Protein AF-A0A5B7J5A8-F1 (afdb_monomer)

Sequence (117 aa):
MLHAATVGVTNAIPLVANIAANLVAFMAFIELINHVFDWSCTMVGYEDETCSLESLFGVIFMPLAWVMGVEWDKCDEVGELVGLKITVNEFVAYSKLADMREAGMLSVSASTRFTHI

Nearest PDB structures (foldseek):
  4pb1-assembly1_A  TM=6.548E-01  e=3.966E-04  Vibrio cholerae O1 biovar El Tor str. N16961
  5l2b-assembly1_B  TM=7.689E-01  e=1.294E-03  Neisseria wadsworthii 9715
  5l2a-assembly1_B  TM=7.620E-01  e=1.846E-03  Neisseria wadsworthii 9715
  5l27-assembly1_A  TM=7.119E-01  e=1.546E-03  Neisseria wadsworthii 9715
  5l26-assembly1_C  TM=6.384E-01  e=2.204E-03  Neisseria wadsworthii 9715

pLDDT: mean 82.36, std 9.94, range [56.72, 96.0]

Radius of gyration: 18.98 Å; Cα contacts (8 Å, |Δi|>4): 98; chains: 1; bounding box: 62×22×42 Å

Solvent-accessible surface area (backbone atoms only — not comparable to full-atom values): 6360 Å² total; per-residue (Å²): 108,69,68,60,50,52,52,54,52,62,63,43,50,63,56,52,51,54,51,51,53,50,51,54,52,51,51,54,52,48,51,51,50,29,53,54,49,15,55,55,37,38,74,75,71,46,61,82,86,69,44,38,64,36,55,55,36,7,65,69,33,20,65,57,28,37,74,60,69,38,56,77,96,47,9,58,66,49,3,33,41,52,13,30,33,74,70,75,31,57,73,58,27,51,53,56,49,51,54,42,53,75,71,65,73,62,59,75,70,42,63,62,54,61,77,77,109

Structure (mmCIF, N/CA/C/O backbone):
data_AF-A0A5B7J5A8-F1
#
_entry.id   AF-A0A5B7J5A8-F1
#
loop_
_atom_site.group_PDB
_atom_site.id
_atom_site.type_symbol
_atom_site.label_atom_id
_atom_site.label_alt_id
_atom_site.label_comp_id
_atom_site.label_asym_id
_atom_site.label_entity_id
_atom_site.label_seq_id
_atom_site.pdbx_PDB_ins_code
_atom_site.Cartn_x
_atom_site.Cartn_y
_atom_site.Cartn_z
_atom_site.occupancy
_atom_site.B_iso_or_equiv
_atom_site.auth_seq_id
_atom_site.auth_comp_id
_atom_site.auth_asym_id
_atom_site.auth_atom_id
_atom_site.pdbx_PDB_model_num
ATOM 1 N N . MET A 1 1 ? 35.986 -5.028 -15.793 1.00 88.19 1 MET A N 1
ATOM 2 C CA . MET A 1 1 ? 35.044 -4.645 -14.716 1.00 88.19 1 MET A CA 1
ATOM 3 C C . MET A 1 1 ? 33.963 -3.700 -15.224 1.00 88.19 1 MET A C 1
ATOM 5 O O . MET A 1 1 ? 32.821 -4.130 -15.263 1.00 88.19 1 MET A O 1
ATOM 9 N N . LEU A 1 2 ? 34.296 -2.494 -15.708 1.00 92.69 2 LEU A N 1
ATOM 10 C CA . LEU A 1 2 ? 33.299 -1.534 -16.216 1.00 92.69 2 LEU A CA 1
ATOM 11 C C . LEU A 1 2 ? 32.402 -2.109 -17.328 1.00 92.69 2 LEU A C 1
ATOM 13 O O . LEU A 1 2 ? 31.189 -2.029 -17.228 1.00 92.69 2 LEU A O 1
ATOM 17 N N . HIS A 1 3 ? 32.984 -2.783 -18.326 1.00 91.25 3 HIS A N 1
ATOM 18 C CA . HIS A 1 3 ? 32.217 -3.403 -19.416 1.00 91.25 3 HIS A CA 1
ATOM 19 C C . HIS A 1 3 ? 31.212 -4.461 -18.919 1.00 91.25 3 HIS A C 1
ATOM 21 O O . HIS A 1 3 ? 30.072 -4.490 -19.366 1.00 91.25 3 HIS A O 1
ATOM 27 N N . ALA A 1 4 ? 31.606 -5.297 -17.952 1.00 93.12 4 ALA A N 1
ATOM 28 C CA . ALA A 1 4 ? 30.712 -6.292 -17.357 1.00 93.12 4 ALA A CA 1
ATOM 29 C C . ALA A 1 4 ? 29.583 -5.632 -16.544 1.00 93.12 4 ALA A C 1
ATOM 31 O O . ALA A 1 4 ? 28.445 -6.090 -16.601 1.00 93.12 4 ALA A O 1
ATOM 32 N N . ALA A 1 5 ? 29.875 -4.525 -15.851 1.00 93.06 5 ALA A N 1
ATOM 33 C CA . ALA A 1 5 ? 28.863 -3.734 -15.154 1.00 93.06 5 ALA A CA 1
ATOM 34 C C . ALA A 1 5 ? 27.864 -3.091 -16.135 1.00 93.06 5 ALA A C 1
ATOM 36 O O . ALA A 1 5 ? 26.658 -3.188 -15.926 1.00 93.06 5 ALA A O 1
ATOM 37 N N . THR A 1 6 ? 28.335 -2.502 -17.241 1.00 95.25 6 THR A N 1
ATOM 38 C CA . THR A 1 6 ? 27.471 -1.893 -18.268 1.00 95.25 6 THR A CA 1
ATOM 39 C C . THR A 1 6 ? 26.562 -2.920 -18.942 1.00 95.25 6 THR A C 1
ATOM 41 O O . THR A 1 6 ? 25.371 -2.661 -19.114 1.00 95.25 6 THR A O 1
ATOM 44 N N . VAL A 1 7 ? 27.089 -4.101 -19.283 1.00 94.88 7 VAL A N 1
ATOM 45 C CA . VAL A 1 7 ? 26.287 -5.195 -19.859 1.00 94.88 7 VAL A CA 1
ATOM 46 C C . VAL A 1 7 ? 25.254 -5.704 -18.850 1.00 94.88 7 VAL A C 1
ATOM 48 O O . VAL A 1 7 ? 24.096 -5.896 -19.212 1.00 94.88 7 VAL A O 1
ATOM 51 N N . GLY A 1 8 ? 25.634 -5.846 -17.575 1.00 93.19 8 GLY A N 1
ATOM 52 C CA . GLY A 1 8 ? 24.712 -6.227 -16.503 1.00 93.19 8 GLY A CA 1
ATOM 53 C C . GLY A 1 8 ? 23.539 -5.253 -16.352 1.00 93.19 8 GLY 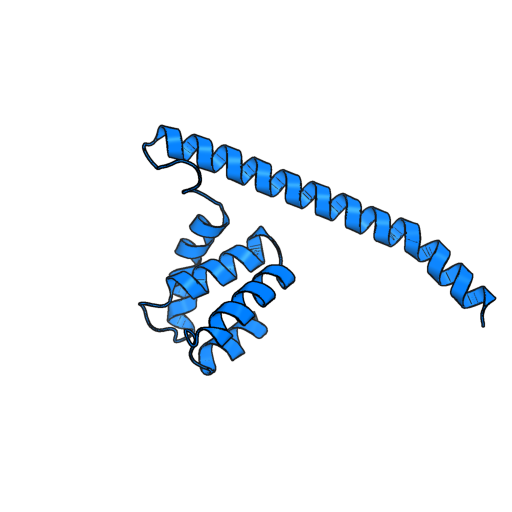A C 1
ATOM 54 O O . GLY A 1 8 ? 22.388 -5.681 -16.337 1.00 93.19 8 GLY A O 1
ATOM 55 N N . VAL A 1 9 ? 23.814 -3.944 -16.321 1.00 94.00 9 VAL A N 1
ATOM 56 C CA . VAL A 1 9 ? 22.769 -2.907 -16.241 1.00 94.00 9 VAL A CA 1
ATOM 57 C C . VAL A 1 9 ? 21.884 -2.913 -17.487 1.00 94.00 9 VAL A C 1
ATOM 59 O O . VAL A 1 9 ? 20.664 -2.904 -17.364 1.00 94.00 9 VAL A O 1
ATOM 62 N N . THR A 1 10 ? 22.472 -2.991 -18.683 1.00 95.44 10 THR A N 1
ATOM 63 C CA . THR A 1 10 ? 21.713 -2.961 -19.948 1.00 95.44 10 THR A CA 1
ATOM 64 C C . THR A 1 10 ? 20.729 -4.128 -20.045 1.00 95.44 10 THR A C 1
ATOM 66 O O . THR A 1 10 ? 19.595 -3.945 -20.482 1.00 95.44 10 THR A O 1
ATOM 69 N N . ASN A 1 11 ? 21.124 -5.308 -19.563 1.00 94.50 11 ASN A N 1
ATOM 70 C CA . ASN A 1 11 ? 20.252 -6.482 -19.521 1.00 94.50 11 ASN A CA 1
ATOM 71 C C . ASN A 1 11 ? 19.165 -6.382 -18.435 1.00 94.50 11 ASN A C 1
ATOM 73 O O . ASN A 1 11 ? 18.095 -6.967 -18.588 1.00 94.50 11 ASN A O 1
ATOM 77 N N . ALA A 1 12 ? 19.414 -5.641 -17.352 1.00 94.44 12 ALA A N 1
ATOM 78 C CA . ALA A 1 12 ? 18.453 -5.453 -16.268 1.00 94.44 12 ALA A CA 1
ATOM 79 C C . ALA A 1 12 ? 17.334 -4.455 -16.620 1.00 94.44 12 ALA A C 1
ATOM 81 O O . ALA A 1 12 ? 16.215 -4.617 -16.139 1.00 94.44 12 ALA A O 1
ATOM 82 N N . ILE A 1 13 ? 17.601 -3.459 -17.475 1.00 96.00 13 ILE A N 1
ATOM 83 C CA . ILE A 1 13 ? 16.618 -2.434 -17.881 1.00 96.00 13 ILE A CA 1
ATOM 84 C C . ILE A 1 13 ? 15.284 -3.040 -18.357 1.00 96.00 13 ILE A C 1
ATOM 86 O O . ILE A 1 13 ? 14.255 -2.698 -17.773 1.00 96.00 13 ILE A O 1
ATOM 90 N N . PRO A 1 14 ? 15.238 -3.939 -19.363 1.00 95.19 14 PRO A N 1
ATOM 91 C CA . PRO A 1 14 ? 13.967 -4.486 -19.840 1.00 95.19 14 PRO A CA 1
ATOM 92 C C . PRO A 1 14 ? 13.273 -5.367 -18.795 1.00 95.19 14 PRO A C 1
ATOM 94 O O . PRO A 1 14 ? 12.046 -5.381 -18.729 1.00 95.19 14 PRO A O 1
ATOM 97 N N . LEU A 1 15 ? 14.034 -6.072 -17.950 1.00 94.94 15 LEU A N 1
ATOM 98 C CA . LEU A 1 15 ? 13.472 -6.875 -16.863 1.00 94.94 15 LEU A CA 1
ATOM 99 C C . LEU A 1 15 ? 12.734 -5.984 -15.856 1.00 94.94 15 LEU A C 1
ATOM 101 O O . LEU A 1 15 ? 11.569 -6.233 -15.553 1.00 94.94 15 LEU A O 1
ATOM 105 N N . VAL A 1 16 ? 13.390 -4.922 -15.381 1.00 96.00 16 VAL A N 1
ATOM 106 C CA . VAL A 1 16 ? 12.800 -3.972 -14.427 1.00 96.00 16 VAL A CA 1
ATOM 107 C C . VAL A 1 16 ? 11.625 -3.224 -15.056 1.00 96.00 16 VAL A C 1
ATOM 109 O O . VAL A 1 16 ? 10.599 -3.063 -14.402 1.00 96.00 16 VAL A O 1
ATOM 112 N N . ALA A 1 17 ? 11.731 -2.823 -16.326 1.00 95.62 17 ALA A N 1
ATOM 113 C CA . ALA A 1 17 ? 10.644 -2.154 -17.040 1.00 95.62 17 ALA A CA 1
ATOM 114 C C . ALA A 1 17 ? 9.384 -3.031 -17.137 1.00 95.62 17 ALA A C 1
ATOM 116 O O . ALA A 1 17 ? 8.286 -2.547 -16.872 1.00 95.62 17 ALA A O 1
ATOM 117 N N . ASN A 1 18 ? 9.532 -4.324 -17.445 1.00 94.81 18 ASN A N 1
ATOM 118 C CA . ASN A 1 18 ? 8.405 -5.259 -17.488 1.00 94.81 18 ASN A CA 1
ATOM 119 C C . ASN A 1 18 ? 7.772 -5.471 -16.105 1.00 94.81 18 ASN A C 1
ATOM 121 O O . ASN A 1 18 ? 6.549 -5.521 -15.990 1.00 94.81 18 ASN A O 1
ATOM 125 N N . ILE A 1 19 ? 8.587 -5.565 -15.049 1.00 94.25 19 ILE A N 1
ATOM 126 C CA . ILE A 1 19 ? 8.085 -5.666 -13.671 1.00 94.25 19 ILE A CA 1
ATOM 127 C C . ILE A 1 19 ? 7.299 -4.403 -13.304 1.00 94.25 19 ILE A C 1
ATOM 129 O O . ILE A 1 19 ? 6.169 -4.507 -12.834 1.00 94.25 19 ILE A O 1
ATOM 133 N N . ALA A 1 20 ? 7.854 -3.219 -13.570 1.00 93.50 20 ALA A N 1
ATOM 134 C CA . ALA A 1 20 ? 7.194 -1.948 -13.286 1.00 93.50 20 ALA A CA 1
ATOM 135 C C . ALA A 1 20 ? 5.867 -1.802 -14.049 1.00 93.50 20 ALA A C 1
ATOM 137 O O . ALA A 1 20 ? 4.857 -1.440 -13.452 1.00 93.50 20 ALA A O 1
ATOM 138 N N . ALA A 1 21 ? 5.843 -2.141 -15.342 1.00 95.12 21 ALA A N 1
ATOM 139 C CA . ALA A 1 21 ? 4.630 -2.092 -16.154 1.00 95.12 21 ALA A CA 1
ATOM 140 C C . ALA A 1 21 ? 3.534 -3.028 -15.618 1.00 95.12 21 ALA A C 1
ATOM 142 O O . ALA A 1 21 ? 2.379 -2.621 -15.506 1.00 95.12 21 ALA A O 1
ATOM 143 N N . ASN A 1 22 ? 3.896 -4.255 -15.227 1.00 93.56 22 ASN A N 1
ATOM 144 C CA . ASN A 1 22 ? 2.948 -5.193 -14.630 1.00 93.56 22 ASN A CA 1
ATOM 145 C C . ASN A 1 22 ? 2.413 -4.689 -13.285 1.00 93.56 22 ASN A C 1
ATOM 147 O O . ASN A 1 22 ? 1.215 -4.788 -13.048 1.00 93.56 22 ASN A O 1
ATOM 151 N N . LEU A 1 23 ? 3.263 -4.121 -12.423 1.00 90.25 23 LEU A N 1
ATOM 152 C CA . LEU A 1 23 ? 2.825 -3.561 -11.139 1.00 90.25 23 LEU A CA 1
ATOM 153 C C . LEU A 1 23 ? 1.822 -2.418 -11.328 1.00 90.25 23 LEU A C 1
ATOM 155 O O . LEU A 1 23 ? 0.791 -2.408 -10.664 1.00 90.25 23 LEU A O 1
ATOM 159 N N . VAL A 1 24 ? 2.078 -1.504 -12.269 1.00 91.31 24 VAL A N 1
ATOM 160 C CA . VAL A 1 24 ? 1.134 -0.425 -12.604 1.00 91.31 24 VAL A CA 1
ATOM 161 C C . VAL A 1 24 ? -0.183 -0.994 -13.131 1.00 91.31 24 VAL A C 1
ATOM 163 O O . VAL A 1 24 ? -1.248 -0.534 -12.729 1.00 91.31 24 VAL A O 1
ATOM 166 N N . ALA A 1 25 ? -0.133 -2.020 -13.987 1.00 93.62 25 ALA A N 1
ATOM 167 C CA . ALA A 1 25 ? -1.338 -2.682 -14.476 1.00 93.62 25 ALA A CA 1
ATOM 168 C C . ALA A 1 25 ? -2.142 -3.322 -13.331 1.00 93.62 25 ALA A C 1
ATOM 170 O O . ALA A 1 25 ? -3.350 -3.119 -13.255 1.00 93.62 25 ALA A O 1
ATOM 171 N N . PHE A 1 26 ? -1.487 -4.041 -12.414 1.00 89.00 26 PHE A N 1
ATOM 172 C CA . PHE A 1 26 ? -2.149 -4.631 -11.248 1.00 89.00 26 PHE A CA 1
ATOM 173 C C . PHE A 1 26 ? -2.766 -3.573 -10.328 1.00 89.00 26 PHE A C 1
ATOM 175 O O . PHE A 1 26 ? -3.924 -3.727 -9.950 1.00 89.00 26 PHE A O 1
ATOM 182 N N . MET A 1 27 ? -2.050 -2.485 -10.025 1.00 88.19 27 MET A N 1
ATOM 183 C CA . MET A 1 27 ? -2.587 -1.378 -9.222 1.00 88.19 27 MET A CA 1
ATOM 184 C C . MET A 1 27 ? -3.820 -0.752 -9.878 1.00 88.19 27 MET A C 1
ATOM 186 O O . MET A 1 27 ? -4.830 -0.549 -9.215 1.00 88.19 27 MET A O 1
ATOM 190 N N . ALA A 1 28 ? -3.782 -0.522 -11.194 1.00 91.19 28 ALA A N 1
ATOM 191 C CA . ALA A 1 28 ? -4.928 0.009 -11.927 1.00 91.19 28 ALA A CA 1
ATOM 192 C C . ALA A 1 28 ? -6.142 -0.936 -11.891 1.00 91.19 28 ALA A C 1
ATOM 194 O O . ALA A 1 28 ? -7.277 -0.476 -11.800 1.00 91.19 28 ALA A O 1
ATOM 195 N N . PHE A 1 29 ? -5.924 -2.254 -11.946 1.00 90.38 29 PHE A N 1
ATOM 196 C CA . PHE A 1 29 ? -7.005 -3.232 -11.805 1.00 90.38 29 PHE A CA 1
ATOM 197 C C . PHE A 1 29 ? -7.590 -3.271 -10.392 1.00 90.38 29 PHE A C 1
ATOM 199 O O . PHE A 1 29 ? -8.803 -3.407 -10.256 1.00 90.38 29 PHE A O 1
ATOM 206 N N . ILE A 1 30 ? -6.759 -3.152 -9.357 1.00 87.62 30 ILE A N 1
ATOM 207 C CA . ILE A 1 30 ? -7.222 -3.095 -7.965 1.00 87.62 30 ILE A CA 1
ATOM 208 C C . ILE A 1 30 ? -8.087 -1.852 -7.753 1.00 87.62 30 ILE A C 1
ATOM 210 O O . ILE A 1 30 ? -9.215 -1.984 -7.289 1.00 87.62 30 ILE A O 1
ATOM 214 N N . GLU A 1 31 ? -7.620 -0.682 -8.193 1.00 89.31 31 GLU A N 1
ATOM 215 C CA . GLU A 1 31 ? -8.389 0.568 -8.137 1.00 89.31 31 GLU A CA 1
ATOM 216 C C . GLU A 1 31 ? -9.700 0.481 -8.924 1.00 89.31 31 GLU A C 1
ATOM 218 O O . GLU A 1 31 ? -10.746 0.925 -8.460 1.00 89.31 31 GLU A O 1
ATOM 223 N N . LEU A 1 32 ? -9.689 -0.163 -10.095 1.00 91.62 32 LEU A N 1
ATOM 224 C CA . LEU A 1 32 ? -10.916 -0.404 -10.852 1.00 91.62 32 LEU A CA 1
ATOM 225 C C . LEU A 1 32 ? -11.921 -1.239 -10.045 1.00 91.62 32 LEU A C 1
ATOM 227 O O . LEU A 1 32 ? -13.109 -0.927 -10.045 1.00 91.62 32 LEU A O 1
ATOM 231 N N . ILE A 1 33 ? -11.465 -2.297 -9.368 1.00 90.06 33 ILE A N 1
ATOM 232 C CA . ILE A 1 33 ? -12.336 -3.131 -8.531 1.00 90.06 33 ILE A CA 1
ATOM 233 C C . ILE A 1 33 ? -12.822 -2.340 -7.313 1.00 90.06 33 ILE A C 1
ATOM 235 O O . ILE A 1 33 ? -14.011 -2.414 -7.014 1.00 90.06 33 ILE A O 1
ATOM 239 N N . ASN A 1 34 ? -11.950 -1.565 -6.661 1.00 89.56 34 ASN A N 1
ATOM 240 C CA . ASN A 1 34 ? -12.310 -0.678 -5.553 1.00 89.56 34 ASN A CA 1
ATOM 241 C C . ASN A 1 34 ? -13.416 0.295 -5.974 1.00 89.56 34 ASN A C 1
ATOM 243 O O . ASN A 1 34 ? -14.459 0.323 -5.335 1.00 89.56 34 ASN A O 1
ATOM 247 N N . HIS A 1 35 ? -13.266 0.994 -7.101 1.00 89.25 35 HIS A N 1
ATOM 248 C CA . HIS A 1 35 ? -14.292 1.907 -7.609 1.00 89.25 35 HIS A CA 1
ATOM 249 C C . HIS A 1 35 ? -15.602 1.207 -7.991 1.00 89.25 35 HIS A C 1
ATOM 251 O O . HIS A 1 35 ? -16.681 1.749 -7.759 1.00 89.25 35 HIS A O 1
ATOM 257 N N . VAL A 1 36 ? -15.546 0.010 -8.586 1.00 90.44 36 VAL A N 1
ATOM 258 C CA . VAL A 1 36 ? -16.760 -0.765 -8.904 1.00 90.44 36 VAL A CA 1
ATOM 259 C C . VAL A 1 36 ? -17.468 -1.221 -7.626 1.00 90.44 36 VAL A C 1
ATOM 261 O O . VAL A 1 36 ? -18.699 -1.205 -7.565 1.00 90.44 36 VAL A O 1
ATOM 264 N N . PHE A 1 37 ? -16.704 -1.632 -6.614 1.00 87.31 37 PHE A N 1
ATOM 265 C CA . PHE A 1 37 ? -17.228 -2.048 -5.320 1.00 87.31 37 PHE A CA 1
ATOM 266 C C . PHE A 1 37 ? -17.846 -0.868 -4.568 1.00 87.31 37 PHE A C 1
ATOM 268 O O . PHE A 1 37 ? -18.993 -0.968 -4.130 1.00 87.31 37 PHE A O 1
ATOM 275 N N . ASP A 1 38 ? -17.148 0.260 -4.520 1.00 88.31 38 ASP A N 1
ATOM 276 C CA . ASP A 1 38 ? -17.628 1.492 -3.909 1.00 88.31 38 ASP A CA 1
ATOM 277 C C . ASP A 1 38 ? -18.916 1.980 -4.580 1.00 88.31 38 ASP A C 1
ATOM 279 O O . ASP A 1 38 ? -19.942 2.123 -3.919 1.00 88.31 38 ASP A O 1
ATOM 283 N N . TRP A 1 39 ? -18.941 2.037 -5.917 1.00 86.94 39 TRP A N 1
ATOM 284 C CA . TRP A 1 39 ? -20.150 2.367 -6.676 1.00 86.94 39 TRP A CA 1
ATOM 285 C C . TRP A 1 39 ? -21.338 1.458 -6.324 1.00 86.94 39 TRP A C 1
ATOM 287 O O . TRP A 1 39 ? -22.476 1.921 -6.203 1.00 86.94 39 TRP A O 1
ATOM 297 N N . SER A 1 40 ? -21.089 0.158 -6.128 1.00 85.94 40 SER A N 1
ATOM 298 C CA . SER A 1 40 ? -22.130 -0.787 -5.717 1.00 85.94 40 SER A CA 1
ATOM 299 C C . SER A 1 40 ? -22.623 -0.542 -4.284 1.00 85.94 40 SER A C 1
ATOM 301 O O . SER A 1 40 ? -23.822 -0.654 -4.028 1.00 85.94 40 SER A O 1
ATOM 303 N N . CYS A 1 41 ? -21.739 -0.141 -3.368 1.00 85.12 41 CYS A N 1
ATOM 304 C CA . CYS A 1 41 ? -22.090 0.252 -2.005 1.00 85.12 41 CYS A CA 1
ATOM 305 C C . CYS A 1 41 ? -22.908 1.546 -1.966 1.00 85.12 41 CYS A C 1
ATOM 307 O O . CYS A 1 41 ? -23.913 1.605 -1.248 1.00 85.12 41 CYS A O 1
ATOM 309 N N . THR A 1 42 ? -22.557 2.537 -2.789 1.00 85.19 42 THR A N 1
ATOM 310 C CA . THR A 1 42 ? -23.315 3.787 -2.918 1.00 85.19 42 THR A CA 1
ATOM 311 C C . THR A 1 42 ? -24.758 3.513 -3.363 1.00 85.19 42 THR A C 1
ATOM 313 O O . THR A 1 42 ? -25.695 4.162 -2.897 1.00 85.19 42 THR A O 1
ATOM 316 N N . MET A 1 43 ? -24.993 2.472 -4.178 1.00 82.69 43 MET A N 1
ATOM 317 C CA . MET A 1 43 ? -26.355 2.037 -4.532 1.00 82.69 43 MET A CA 1
ATOM 318 C C . MET A 1 43 ? -27.142 1.405 -3.371 1.00 82.69 43 MET A C 1
ATOM 320 O O . MET A 1 43 ? -28.373 1.434 -3.384 1.00 82.69 43 MET A O 1
ATOM 324 N N . VAL A 1 44 ? -26.462 0.838 -2.372 1.00 83.94 44 VAL A N 1
ATOM 325 C CA . VAL A 1 44 ? -27.072 0.230 -1.172 1.00 83.94 44 VAL A CA 1
ATOM 326 C C . VAL A 1 44 ? -27.310 1.275 -0.064 1.00 83.94 44 VAL A C 1
ATOM 328 O O . VAL A 1 44 ? -27.965 0.976 0.934 1.00 83.94 44 VAL A O 1
ATOM 331 N N . GLY A 1 45 ? -26.870 2.523 -0.264 1.00 81.56 45 GLY A N 1
ATOM 332 C CA . GLY A 1 45 ? -27.072 3.641 0.663 1.00 81.56 45 GLY A CA 1
ATOM 333 C C . GLY A 1 45 ? -25.886 3.924 1.586 1.00 81.56 45 GLY A C 1
ATOM 334 O O . GLY A 1 45 ? -26.057 4.640 2.571 1.00 81.56 45 GLY A O 1
ATOM 335 N N . TYR A 1 46 ? -24.712 3.365 1.284 1.00 80.31 46 TYR A N 1
ATOM 336 C CA . TYR A 1 46 ? -23.446 3.786 1.888 1.00 80.31 46 TYR A CA 1
ATOM 337 C C . TYR A 1 46 ? -22.945 5.086 1.232 1.00 80.31 46 TYR A C 1
ATOM 339 O O . TYR A 1 46 ? -23.372 5.429 0.129 1.00 80.31 46 TYR A O 1
ATOM 347 N N . GLU A 1 47 ? -22.096 5.846 1.928 1.00 76.88 47 GLU A N 1
ATOM 348 C CA . GLU A 1 47 ? -21.508 7.079 1.383 1.00 76.88 47 GLU A CA 1
ATOM 349 C C . GLU A 1 47 ? -20.415 6.750 0.350 1.00 76.88 47 GLU A C 1
ATOM 351 O O . GLU A 1 47 ? -19.791 5.691 0.421 1.00 76.88 47 GLU A O 1
ATOM 356 N N . ASP A 1 48 ? -20.198 7.647 -0.612 1.00 69.44 48 ASP A N 1
ATOM 357 C CA . ASP A 1 48 ? -19.142 7.506 -1.626 1.00 69.44 48 ASP A CA 1
ATOM 358 C C . ASP A 1 48 ? -17.767 7.410 -0.941 1.00 69.44 48 ASP A C 1
ATOM 360 O O . ASP A 1 48 ? -17.531 8.079 0.067 1.00 69.44 48 ASP A O 1
ATOM 364 N N . GLU A 1 49 ? -16.880 6.570 -1.467 1.00 68.75 49 GLU A N 1
ATOM 365 C CA . GLU A 1 49 ? -15.540 6.266 -0.940 1.00 68.75 49 GLU A CA 1
ATOM 366 C C . GLU A 1 49 ? -15.501 5.557 0.430 1.00 68.75 49 GLU A C 1
ATOM 368 O O . GLU A 1 49 ? -14.438 5.452 1.049 1.00 68.75 49 GLU A O 1
ATOM 373 N N . THR A 1 50 ? -16.625 5.028 0.929 1.00 70.69 50 THR A N 1
ATOM 374 C CA . THR A 1 50 ? -16.629 4.288 2.209 1.00 70.69 50 THR A CA 1
ATOM 375 C C . THR A 1 50 ? -16.357 2.796 2.064 1.00 70.69 50 THR A C 1
ATOM 377 O O . THR A 1 50 ? -15.969 2.141 3.039 1.00 70.69 50 THR A O 1
ATOM 380 N N . CYS A 1 51 ? -16.527 2.238 0.865 1.00 77.56 51 CYS A N 1
ATOM 381 C CA . CYS A 1 51 ? -16.392 0.811 0.617 1.00 77.56 51 CYS A CA 1
ATOM 382 C C . CYS A 1 51 ? -15.186 0.519 -0.271 1.00 77.56 51 CYS A C 1
ATOM 384 O O . CYS A 1 51 ? -15.267 0.576 -1.494 1.00 77.56 51 CYS A O 1
ATOM 386 N N . SER A 1 52 ? -14.086 0.088 0.340 1.00 83.25 52 SER A N 1
ATOM 387 C CA . SER A 1 52 ? -12.903 -0.372 -0.387 1.00 83.25 52 SER A CA 1
ATOM 388 C C . SER A 1 52 ? -12.535 -1.816 -0.030 1.00 83.25 52 SER A C 1
ATOM 390 O O . SER A 1 52 ? -12.960 -2.351 1.004 1.00 83.25 52 SER A O 1
ATOM 392 N N . LEU A 1 53 ? -11.736 -2.472 -0.878 1.00 81.50 53 LEU A N 1
ATOM 393 C CA . LEU A 1 53 ? -11.217 -3.811 -0.587 1.00 81.50 53 LEU A CA 1
ATOM 394 C C . LEU A 1 53 ? -10.335 -3.812 0.669 1.00 81.50 53 LEU A C 1
ATOM 396 O O . LEU A 1 53 ? -10.361 -4.778 1.428 1.00 81.50 53 LEU A O 1
ATOM 400 N N . GLU A 1 54 ? -9.604 -2.728 0.929 1.00 84.12 54 GLU A N 1
ATOM 401 C CA . GLU A 1 54 ? -8.806 -2.546 2.142 1.00 84.12 54 GLU A CA 1
ATOM 402 C C . GLU A 1 54 ? -9.686 -2.568 3.392 1.00 84.12 54 GLU A C 1
ATOM 404 O O . GLU A 1 54 ? -9.347 -3.255 4.352 1.00 84.12 54 GLU A O 1
ATOM 409 N N . SER A 1 55 ? -10.832 -1.877 3.365 1.00 81.12 55 SER A N 1
ATOM 410 C CA . SER A 1 55 ? -11.805 -1.864 4.466 1.00 81.12 55 SER A CA 1
ATOM 411 C C . SER A 1 55 ? -12.447 -3.240 4.666 1.00 81.12 55 SER A C 1
ATOM 413 O O . SER A 1 55 ? -12.517 -3.752 5.787 1.00 81.12 55 SER A O 1
ATOM 415 N N . LEU A 1 56 ? -12.823 -3.905 3.568 1.00 84.88 56 LEU A N 1
ATOM 416 C CA . LEU A 1 56 ? -13.375 -5.260 3.605 1.00 84.88 56 LEU A CA 1
ATOM 417 C C . LEU A 1 56 ? -12.388 -6.249 4.236 1.00 84.88 56 LEU A C 1
ATOM 419 O O . LEU A 1 56 ? -12.741 -6.984 5.162 1.00 84.88 56 LEU A O 1
ATOM 423 N N . PHE A 1 57 ? -11.143 -6.260 3.760 1.00 83.81 57 PHE A N 1
ATOM 424 C CA . PHE A 1 57 ? -10.103 -7.102 4.336 1.00 83.81 57 PHE A CA 1
ATOM 425 C C . PHE A 1 57 ? -9.741 -6.662 5.755 1.00 83.81 57 PHE A C 1
ATOM 427 O O . PHE A 1 57 ? -9.491 -7.523 6.593 1.00 83.81 57 PHE A O 1
ATOM 434 N N . GLY A 1 58 ? -9.804 -5.369 6.071 1.00 83.50 58 GLY A N 1
ATOM 435 C CA . GLY A 1 58 ? -9.604 -4.849 7.419 1.00 83.50 58 GLY A CA 1
ATOM 436 C C . GLY A 1 58 ? -10.557 -5.477 8.433 1.00 83.50 58 GLY A C 1
ATOM 437 O O . GLY A 1 58 ? -10.116 -6.031 9.440 1.00 83.50 58 GLY A O 1
ATOM 438 N N . VAL A 1 59 ? -11.853 -5.510 8.116 1.00 84.88 59 VAL A N 1
ATOM 439 C CA . VAL A 1 59 ? -12.868 -6.164 8.957 1.00 84.88 59 VAL A CA 1
ATOM 440 C C . VAL A 1 59 ? -12.656 -7.682 9.021 1.00 84.88 59 VAL A C 1
ATOM 442 O O . VAL A 1 59 ? -12.790 -8.277 10.092 1.00 84.88 59 VAL A O 1
ATOM 445 N N . ILE A 1 60 ? -12.282 -8.323 7.906 1.00 87.25 60 ILE A N 1
ATOM 446 C CA . ILE A 1 60 ? -12.015 -9.773 7.852 1.00 87.25 60 ILE A CA 1
ATOM 447 C C . ILE A 1 60 ? -10.793 -10.163 8.699 1.00 87.25 60 ILE A C 1
ATOM 449 O O . ILE A 1 60 ? -10.802 -11.226 9.322 1.00 87.25 60 ILE A O 1
ATOM 453 N N . PHE A 1 61 ? -9.751 -9.328 8.739 1.00 85.44 61 PHE A N 1
ATOM 454 C CA . PHE A 1 61 ? -8.508 -9.587 9.473 1.00 85.44 61 PHE A CA 1
ATOM 455 C C . PHE A 1 61 ? -8.488 -8.997 10.889 1.00 85.44 61 PHE A C 1
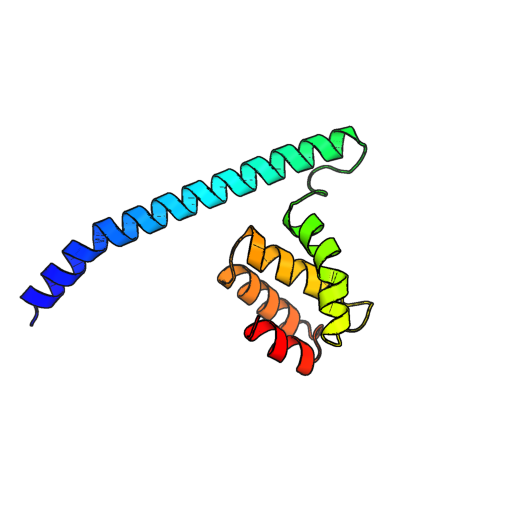ATOM 457 O O . PHE A 1 61 ? -7.586 -9.314 11.666 1.00 85.44 61 PHE A O 1
ATOM 464 N N . MET A 1 62 ? -9.509 -8.241 11.292 1.00 84.38 62 MET A N 1
ATOM 465 C CA . MET A 1 62 ? -9.677 -7.766 12.669 1.00 84.38 62 MET A CA 1
ATOM 466 C C . MET A 1 62 ? -9.639 -8.901 13.724 1.00 84.38 62 MET A C 1
ATOM 468 O O . MET A 1 62 ? -8.939 -8.753 14.730 1.00 84.38 62 MET A O 1
ATOM 472 N N . PRO A 1 63 ? -10.277 -10.080 13.529 1.00 83.12 63 PRO A N 1
ATOM 473 C CA . PRO A 1 63 ? -10.153 -11.200 14.468 1.00 83.12 63 PRO A CA 1
ATOM 474 C C . PRO A 1 63 ? -8.718 -11.732 14.577 1.00 83.12 63 PRO A C 1
ATOM 476 O O . PRO A 1 63 ? -8.301 -12.176 15.647 1.00 83.12 63 PRO A O 1
ATOM 479 N N . LEU A 1 64 ? -7.945 -11.675 13.486 1.00 82.31 64 LEU A N 1
ATOM 480 C CA . LEU A 1 64 ? -6.537 -12.071 13.484 1.00 82.31 64 LEU A CA 1
ATOM 481 C C . LEU A 1 64 ? -5.695 -11.079 14.298 1.00 82.31 64 LEU A C 1
ATOM 483 O O . LEU A 1 64 ? -4.842 -11.507 15.076 1.00 82.31 64 LEU A O 1
ATOM 487 N N . ALA A 1 65 ? -5.971 -9.775 14.180 1.00 81.94 65 ALA A N 1
ATOM 488 C CA . ALA A 1 65 ? -5.341 -8.737 14.997 1.00 81.94 65 ALA A CA 1
ATOM 489 C C . ALA A 1 65 ? -5.577 -8.959 16.497 1.00 81.94 65 ALA A C 1
ATOM 491 O O . ALA A 1 65 ? -4.638 -8.899 17.295 1.00 81.94 65 ALA A O 1
ATOM 492 N N . TRP A 1 66 ? -6.803 -9.323 16.869 1.00 82.12 66 TRP A N 1
ATOM 493 C CA . TRP A 1 66 ? -7.137 -9.636 18.254 1.00 82.12 66 TRP A CA 1
ATOM 494 C C . TRP A 1 66 ? -6.364 -10.852 18.787 1.00 82.12 66 TRP A C 1
ATOM 496 O O . TRP A 1 66 ? -5.773 -10.795 19.867 1.00 82.12 66 TRP A O 1
ATOM 506 N N . VAL A 1 67 ? -6.264 -11.932 18.000 1.00 81.75 67 VAL A N 1
ATOM 507 C CA . VAL A 1 67 ? -5.472 -13.128 18.362 1.00 81.75 67 VAL A CA 1
ATOM 508 C C . VAL A 1 67 ? -3.981 -12.805 18.535 1.00 81.75 67 VAL A C 1
ATOM 510 O O . VAL A 1 67 ? -3.301 -13.430 19.349 1.00 81.75 67 VAL A O 1
ATOM 513 N N . MET A 1 68 ? -3.460 -11.796 17.831 1.00 75.44 68 MET A N 1
ATOM 514 C CA . MET A 1 68 ? -2.081 -11.320 17.999 1.00 75.44 68 MET A CA 1
ATOM 515 C C . MET A 1 68 ? -1.843 -10.527 19.297 1.00 75.44 68 MET A C 1
ATOM 517 O O . MET A 1 68 ? -0.694 -10.154 19.575 1.00 75.44 68 MET A O 1
ATOM 521 N N . GLY A 1 69 ? -2.881 -10.316 20.110 1.00 70.94 69 GLY A N 1
ATOM 522 C CA . GLY A 1 69 ? -2.811 -9.645 21.408 1.00 70.94 69 GLY A CA 1
ATOM 523 C C . GLY A 1 69 ? -2.942 -8.126 21.327 1.00 70.94 69 GLY A C 1
ATOM 524 O O . GLY A 1 69 ? -2.405 -7.431 22.188 1.00 70.94 69 GLY A O 1
ATOM 525 N N . VAL A 1 70 ? -3.595 -7.614 20.281 1.00 77.12 70 VAL A N 1
ATOM 526 C CA . VAL A 1 70 ? -3.972 -6.199 20.161 1.00 77.12 70 VAL A CA 1
ATOM 527 C C . VAL A 1 70 ? -5.242 -5.953 20.981 1.00 77.12 70 VAL A C 1
ATOM 529 O O . VAL A 1 70 ? -6.122 -6.813 21.049 1.00 77.12 70 VAL A O 1
ATOM 532 N N . GLU A 1 71 ? -5.333 -4.796 21.636 1.00 80.44 71 GLU A N 1
ATOM 533 C CA . GLU A 1 71 ? -6.548 -4.377 22.344 1.00 80.44 71 GLU A CA 1
ATOM 534 C C . GLU A 1 71 ? -7.719 -4.257 21.360 1.00 80.44 71 GLU A C 1
ATOM 536 O O . GLU A 1 71 ? -7.528 -3.846 20.217 1.00 80.44 71 GLU A O 1
ATOM 541 N N . TRP A 1 72 ? -8.933 -4.628 21.780 1.00 78.44 72 TRP A N 1
ATOM 542 C CA . TRP A 1 72 ? -10.103 -4.660 20.890 1.00 78.44 72 TRP A CA 1
ATOM 543 C C . TRP A 1 72 ? -10.361 -3.305 20.216 1.00 78.44 72 TRP A C 1
ATOM 545 O O . TRP A 1 72 ? -10.626 -3.262 19.020 1.00 78.44 72 TRP A O 1
ATOM 555 N N . ASP A 1 73 ? -10.163 -2.211 20.957 1.00 79.94 73 ASP A N 1
ATOM 556 C CA . ASP A 1 73 ? -10.304 -0.828 20.480 1.00 79.94 73 ASP A CA 1
ATOM 557 C C . ASP A 1 73 ? -9.248 -0.400 19.441 1.00 79.94 73 ASP A C 1
ATOM 559 O O . ASP A 1 73 ? -9.310 0.717 18.940 1.00 79.94 73 ASP A O 1
ATOM 563 N N . LYS A 1 74 ? -8.256 -1.256 19.161 1.00 74.56 74 LYS A N 1
ATOM 564 C CA . LYS A 1 74 ? -7.156 -1.037 18.204 1.00 74.56 74 LYS A CA 1
ATOM 565 C C . LYS A 1 74 ? -7.043 -2.135 17.147 1.00 74.56 74 LYS A C 1
ATOM 567 O O . LYS A 1 74 ? -6.100 -2.154 16.353 1.00 74.56 74 LYS A O 1
ATOM 572 N N . CYS A 1 75 ? -7.961 -3.101 17.160 1.00 81.44 75 CYS A N 1
ATOM 573 C CA . CYS A 1 75 ? -7.936 -4.220 16.221 1.00 81.44 75 CYS A CA 1
ATOM 574 C C . CYS A 1 75 ? -8.345 -3.806 14.802 1.00 81.44 75 CYS A C 1
ATOM 576 O O . CYS A 1 75 ? -7.940 -4.471 13.850 1.00 81.44 75 CYS A O 1
ATOM 578 N N . ASP A 1 76 ? -9.119 -2.733 14.663 1.00 82.75 76 ASP A N 1
ATOM 579 C CA . ASP A 1 76 ? -9.503 -2.125 13.389 1.00 82.75 76 ASP A CA 1
ATOM 580 C C . ASP A 1 76 ? -8.283 -1.556 12.650 1.00 82.75 76 ASP A C 1
ATOM 582 O O . ASP A 1 76 ? -8.029 -1.943 11.512 1.00 82.75 76 ASP A O 1
ATOM 586 N N . GLU A 1 77 ? -7.465 -0.748 13.330 1.00 80.94 77 GLU A N 1
ATOM 587 C CA . GLU A 1 77 ? -6.243 -0.142 12.789 1.00 80.94 77 GLU A CA 1
ATOM 588 C C . GLU A 1 77 ? -5.255 -1.218 12.302 1.00 80.94 77 GLU A C 1
ATOM 590 O O . GLU A 1 77 ? -4.689 -1.138 11.210 1.00 80.94 77 GLU A O 1
ATOM 595 N N . VAL A 1 78 ? -5.071 -2.277 13.097 1.00 81.94 78 VAL A N 1
ATOM 596 C CA . VAL A 1 78 ? -4.176 -3.391 12.748 1.00 81.94 78 VAL A CA 1
ATOM 597 C C . VAL A 1 78 ? -4.766 -4.267 11.641 1.00 81.94 78 VAL A C 1
ATOM 599 O O . VAL A 1 78 ? -4.022 -4.742 10.783 1.00 81.94 78 VAL A O 1
ATOM 602 N N . GLY A 1 79 ? -6.085 -4.470 11.625 1.00 83.81 79 GLY A N 1
ATOM 603 C CA . GLY A 1 79 ? -6.779 -5.159 10.539 1.00 83.81 79 GLY A CA 1
ATOM 604 C C . GLY A 1 79 ? -6.605 -4.426 9.210 1.00 83.81 79 GLY A C 1
ATOM 605 O O . GLY A 1 79 ? -6.242 -5.048 8.211 1.00 83.81 79 GLY A O 1
ATOM 606 N N . GLU A 1 80 ? -6.778 -3.103 9.207 1.00 84.38 80 GLU A N 1
ATOM 607 C CA . GLU A 1 80 ? -6.587 -2.253 8.029 1.00 84.38 80 GLU A CA 1
ATOM 608 C C . GLU A 1 80 ? -5.153 -2.348 7.488 1.00 84.38 80 GLU A C 1
ATOM 610 O O . GLU A 1 80 ? -4.955 -2.487 6.283 1.00 84.38 80 GLU A O 1
ATOM 615 N N . LEU A 1 81 ? -4.140 -2.376 8.363 1.00 84.38 81 LEU A N 1
ATOM 616 C CA . LEU A 1 81 ? -2.749 -2.595 7.950 1.00 84.38 81 LEU A CA 1
ATOM 617 C C . LEU A 1 81 ? -2.553 -3.940 7.228 1.00 84.38 81 LEU A C 1
ATOM 619 O O . LEU A 1 81 ? -1.791 -4.008 6.259 1.00 84.38 81 LEU A O 1
ATOM 623 N N . VAL A 1 82 ? -3.235 -5.010 7.667 1.00 84.69 82 VAL A N 1
ATOM 624 C CA . VAL A 1 82 ? -3.170 -6.326 6.999 1.00 84.69 82 VAL A CA 1
ATOM 625 C C . VAL A 1 82 ? -3.875 -6.242 5.648 1.00 84.69 82 VAL A C 1
ATOM 627 O O . VAL A 1 82 ? -3.346 -6.720 4.644 1.00 84.69 82 VAL A O 1
ATOM 630 N N . GLY A 1 83 ? -5.040 -5.589 5.609 1.00 84.81 83 GLY A N 1
ATOM 631 C CA . GLY A 1 83 ? -5.786 -5.332 4.380 1.00 84.81 83 GLY A CA 1
ATOM 632 C C . GLY A 1 83 ? -4.957 -4.567 3.348 1.00 84.81 83 GLY A C 1
ATOM 633 O O . GLY A 1 83 ? -4.908 -4.966 2.184 1.00 84.81 83 GLY A O 1
ATOM 634 N N . LEU A 1 84 ? -4.219 -3.541 3.780 1.00 84.25 84 LEU A N 1
ATOM 635 C CA . LEU A 1 84 ? -3.339 -2.740 2.929 1.00 84.25 84 LEU A CA 1
ATOM 636 C C . LEU A 1 84 ? -2.139 -3.546 2.417 1.00 84.25 84 LEU A C 1
ATOM 638 O O . LEU A 1 84 ? -1.758 -3.422 1.252 1.00 84.25 84 LEU A O 1
ATOM 642 N N . LYS A 1 85 ? -1.565 -4.412 3.264 1.00 86.69 85 LYS A N 1
ATOM 643 C CA . LYS A 1 85 ? -0.469 -5.310 2.877 1.00 86.69 85 LYS A CA 1
ATOM 644 C C . LYS A 1 85 ? -0.887 -6.276 1.765 1.00 86.69 85 LYS A C 1
ATOM 646 O O . LYS A 1 85 ? -0.090 -6.537 0.866 1.00 86.69 85 LYS A O 1
ATOM 651 N N . ILE A 1 86 ? -2.114 -6.795 1.830 1.00 83.75 86 ILE A N 1
ATOM 652 C CA . ILE A 1 86 ? -2.646 -7.778 0.873 1.00 83.75 86 ILE A CA 1
ATOM 653 C C . ILE A 1 86 ? -3.126 -7.112 -0.418 1.00 83.75 86 ILE A C 1
ATOM 655 O O . ILE A 1 86 ? -2.883 -7.638 -1.502 1.00 83.75 86 ILE A O 1
ATOM 659 N N . THR A 1 87 ? -3.809 -5.975 -0.302 1.00 81.19 87 THR A N 1
ATOM 660 C CA . THR A 1 87 ? -4.476 -5.323 -1.437 1.00 81.19 87 THR A CA 1
ATOM 661 C C . THR A 1 87 ? -3.516 -4.443 -2.226 1.00 81.19 87 THR A C 1
ATOM 663 O O . THR A 1 87 ? -3.552 -4.454 -3.450 1.00 81.19 87 THR A O 1
ATOM 666 N N . VAL A 1 88 ? -2.628 -3.713 -1.543 1.00 77.62 88 VAL A N 1
ATOM 667 C CA . VAL A 1 88 ? -1.743 -2.724 -2.171 1.00 77.62 88 VAL A CA 1
ATOM 668 C C . VAL A 1 88 ? -0.303 -3.224 -2.195 1.00 77.62 88 VAL A C 1
ATOM 670 O O . VAL A 1 88 ? 0.204 -3.620 -3.245 1.00 77.62 88 VAL A O 1
ATOM 673 N N . ASN A 1 89 ? 0.392 -3.164 -1.055 1.00 82.00 89 ASN A N 1
ATOM 674 C CA . ASN A 1 89 ? 1.773 -3.623 -0.913 1.00 82.00 89 ASN A CA 1
ATOM 675 C C . ASN A 1 89 ? 2.227 -3.568 0.554 1.00 82.00 89 ASN A C 1
ATOM 677 O O . ASN A 1 89 ? 1.861 -2.670 1.313 1.00 82.00 89 ASN A O 1
ATOM 681 N N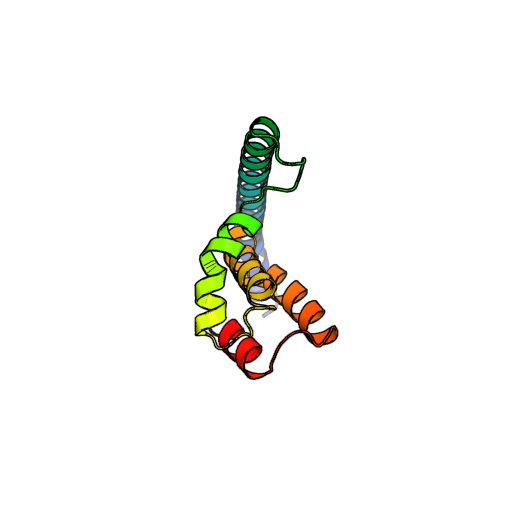 . GLU A 1 90 ? 3.160 -4.447 0.899 1.00 84.31 90 GLU A N 1
ATOM 682 C CA . GLU A 1 90 ? 3.943 -4.420 2.129 1.00 84.31 90 GLU A CA 1
ATOM 683 C C . GLU A 1 90 ? 4.711 -3.098 2.351 1.00 84.31 90 GLU A C 1
ATOM 685 O O . GLU A 1 90 ? 4.733 -2.593 3.471 1.00 84.31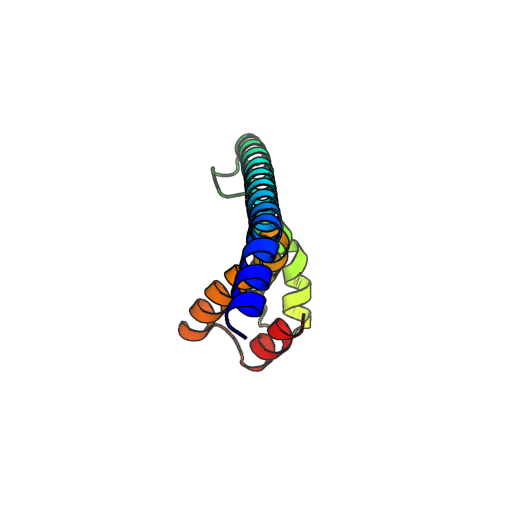 90 GLU A O 1
ATOM 690 N N . PHE A 1 91 ? 5.279 -2.475 1.312 1.00 82.44 91 PHE A N 1
ATOM 691 C CA . PHE A 1 91 ? 5.988 -1.192 1.467 1.00 82.44 91 PHE A CA 1
ATOM 692 C C . PHE A 1 91 ? 5.067 -0.051 1.920 1.00 82.44 91 PHE A C 1
ATOM 694 O O . PHE A 1 91 ? 5.460 0.774 2.744 1.00 82.44 91 PHE A O 1
ATOM 701 N N . VAL A 1 92 ? 3.837 -0.015 1.403 1.00 82.75 92 VAL A N 1
ATOM 702 C CA . VAL A 1 92 ? 2.846 1.007 1.766 1.00 82.75 92 VAL A CA 1
ATOM 703 C C . VAL A 1 92 ? 2.312 0.739 3.176 1.00 82.75 92 VAL A C 1
ATOM 705 O O . VAL A 1 92 ? 2.236 1.660 3.988 1.00 82.75 92 VAL A O 1
ATOM 708 N N . ALA A 1 93 ? 2.047 -0.530 3.508 1.00 84.00 93 ALA A N 1
ATOM 709 C CA . ALA A 1 93 ? 1.674 -0.949 4.859 1.00 84.00 93 ALA A CA 1
ATOM 710 C C . ALA A 1 93 ? 2.728 -0.566 5.905 1.00 84.00 93 ALA A C 1
ATOM 712 O O . ALA A 1 93 ? 2.376 -0.053 6.966 1.00 84.00 93 ALA A O 1
ATOM 713 N N . TYR A 1 94 ? 4.019 -0.729 5.603 1.00 82.50 94 TYR A N 1
ATOM 714 C CA . TYR A 1 94 ? 5.081 -0.311 6.519 1.00 82.50 94 TYR A CA 1
ATOM 715 C C . TYR A 1 94 ? 5.172 1.202 6.700 1.00 82.50 94 TYR A C 1
ATOM 717 O O . TYR A 1 94 ? 5.473 1.641 7.809 1.00 82.50 94 TYR A O 1
ATOM 725 N N . SER A 1 95 ? 4.890 1.994 5.661 1.00 82.62 95 SER A N 1
ATOM 726 C CA . SER A 1 95 ? 4.811 3.453 5.802 1.00 82.62 95 SER A CA 1
ATOM 727 C C . SER A 1 95 ? 3.717 3.836 6.799 1.00 82.62 95 SER A C 1
ATOM 729 O O . SER A 1 95 ? 3.988 4.551 7.757 1.00 82.62 95 SER A O 1
ATOM 731 N N . LYS A 1 96 ? 2.511 3.275 6.644 1.00 81.31 96 LYS A N 1
ATOM 732 C CA . LYS A 1 96 ? 1.381 3.564 7.540 1.00 81.31 96 LYS A CA 1
ATOM 733 C C . LYS A 1 96 ? 1.603 3.026 8.960 1.00 81.31 96 LYS A C 1
ATOM 735 O O . LYS A 1 96 ? 1.230 3.667 9.939 1.00 81.31 96 LYS A O 1
ATOM 740 N N . LEU A 1 97 ? 2.285 1.885 9.094 1.00 82.19 97 LEU A N 1
ATOM 741 C CA . LEU A 1 97 ? 2.715 1.351 10.388 1.00 82.19 97 LEU A CA 1
ATOM 742 C C . LEU A 1 97 ? 3.706 2.292 11.093 1.00 82.19 97 LEU A C 1
ATOM 744 O O . LEU A 1 97 ? 3.647 2.429 12.315 1.00 82.19 97 LEU A O 1
ATOM 748 N N . ALA A 1 98 ? 4.629 2.918 10.356 1.00 80.75 98 ALA A N 1
ATOM 749 C CA . ALA A 1 98 ? 5.567 3.882 10.926 1.00 80.75 98 ALA A CA 1
ATOM 750 C C . ALA A 1 98 ? 4.823 5.097 11.506 1.00 80.75 98 ALA A C 1
ATOM 752 O O . ALA A 1 98 ? 5.074 5.451 12.660 1.00 80.75 98 ALA A O 1
ATOM 753 N N . ASP A 1 99 ? 3.839 5.626 10.774 1.00 80.94 99 ASP A N 1
ATOM 754 C CA . ASP A 1 99 ? 2.993 6.740 11.222 1.00 80.94 99 ASP A CA 1
ATOM 755 C C . ASP A 1 99 ? 2.190 6.372 12.489 1.00 80.94 99 ASP A C 1
ATOM 757 O O . ASP A 1 99 ? 2.150 7.124 13.465 1.00 80.94 99 ASP A O 1
ATOM 761 N N . MET A 1 100 ? 1.612 5.164 12.537 1.00 75.25 100 MET A N 1
ATOM 762 C CA . MET A 1 100 ? 0.877 4.664 13.713 1.00 75.25 100 MET A CA 1
ATOM 763 C C . MET A 1 100 ? 1.772 4.455 14.944 1.00 75.25 100 MET A C 1
ATOM 765 O O . MET A 1 100 ? 1.336 4.647 16.085 1.00 75.25 100 MET A O 1
ATOM 769 N N . ARG A 1 101 ? 3.038 4.070 14.738 1.00 73.50 101 ARG A N 1
ATOM 770 C CA . ARG A 1 101 ? 4.025 3.951 15.822 1.00 73.50 101 ARG A CA 1
ATOM 771 C C . ARG A 1 101 ? 4.425 5.312 16.373 1.00 73.50 101 ARG A C 1
ATOM 773 O O . ARG A 1 101 ? 4.594 5.426 17.585 1.00 73.50 101 ARG A O 1
ATOM 780 N N . GLU A 1 102 ? 4.568 6.318 15.515 1.00 71.88 102 GLU A N 1
ATOM 781 C CA . GLU A 1 102 ? 4.866 7.692 15.929 1.00 71.88 102 GLU A CA 1
ATOM 782 C C . GLU A 1 102 ? 3.706 8.303 16.727 1.00 71.88 102 GLU A C 1
ATOM 784 O O . GLU A 1 102 ? 3.929 8.969 17.737 1.00 71.88 102 GLU A O 1
ATOM 789 N N . ALA A 1 103 ? 2.467 7.965 16.366 1.00 69.19 103 ALA A N 1
ATOM 790 C CA . ALA A 1 103 ? 1.271 8.349 17.110 1.00 69.19 103 ALA A CA 1
ATOM 791 C C . ALA A 1 103 ? 1.062 7.584 18.439 1.00 69.19 103 ALA A C 1
ATOM 793 O O . ALA A 1 103 ? 0.119 7.874 19.174 1.00 69.19 103 ALA A O 1
ATOM 794 N N . GLY A 1 104 ? 1.923 6.613 18.773 1.00 66.00 104 GLY A N 1
ATOM 795 C CA . GLY A 1 104 ? 1.870 5.871 20.039 1.00 66.00 104 GLY A CA 1
ATOM 796 C C . GLY A 1 104 ? 0.701 4.885 20.162 1.00 66.00 104 GLY A C 1
ATOM 797 O O . GLY A 1 104 ? 0.366 4.482 21.274 1.00 66.00 104 GLY A O 1
ATOM 798 N N . MET A 1 105 ? 0.082 4.490 19.045 1.00 61.19 105 MET A N 1
ATOM 799 C CA . MET A 1 105 ? -1.165 3.710 19.041 1.00 61.19 105 MET A CA 1
ATOM 800 C C . MET A 1 105 ? -0.961 2.186 19.152 1.00 61.19 105 MET A C 1
ATOM 802 O O . MET A 1 105 ? -1.922 1.455 19.379 1.00 61.19 105 MET A O 1
ATOM 806 N N . LEU A 1 106 ? 0.282 1.689 19.048 1.00 64.31 106 LEU A N 1
ATOM 807 C CA . LEU A 1 106 ? 0.588 0.252 19.005 1.00 64.31 106 LEU A CA 1
ATOM 808 C C . LEU A 1 106 ? 1.489 -0.222 20.157 1.00 64.31 106 LEU A C 1
ATOM 810 O O . LEU A 1 106 ? 2.579 0.303 20.388 1.00 64.31 106 LEU A O 1
ATOM 814 N N . SER A 1 107 ? 1.075 -1.306 20.824 1.00 59.53 107 SER A N 1
ATOM 815 C CA . SER A 1 107 ? 1.895 -2.047 21.795 1.00 59.53 107 SER A CA 1
ATOM 816 C C . SER A 1 107 ? 3.084 -2.744 21.113 1.00 59.53 107 SER A C 1
ATOM 818 O O . SER A 1 107 ? 2.939 -3.382 20.069 1.00 59.53 107 SER A O 1
ATOM 820 N N . VAL A 1 108 ? 4.271 -2.689 21.733 1.00 59.75 108 VAL A N 1
ATOM 821 C CA . VAL A 1 108 ? 5.554 -3.208 21.196 1.00 59.75 108 VAL A CA 1
ATOM 822 C C . VAL A 1 108 ? 5.478 -4.685 20.761 1.00 59.75 108 VAL A C 1
ATOM 824 O O . VAL A 1 108 ? 6.162 -5.100 19.821 1.00 59.75 108 VAL A O 1
ATOM 827 N N . SER A 1 109 ? 4.624 -5.486 21.408 1.00 57.97 109 SER A N 1
ATOM 828 C CA . SER A 1 109 ? 4.457 -6.912 21.093 1.00 57.97 109 SER A CA 1
ATOM 829 C C . SER A 1 109 ? 3.711 -7.154 19.771 1.00 57.97 109 SER A C 1
ATOM 831 O O . SER A 1 109 ? 4.050 -8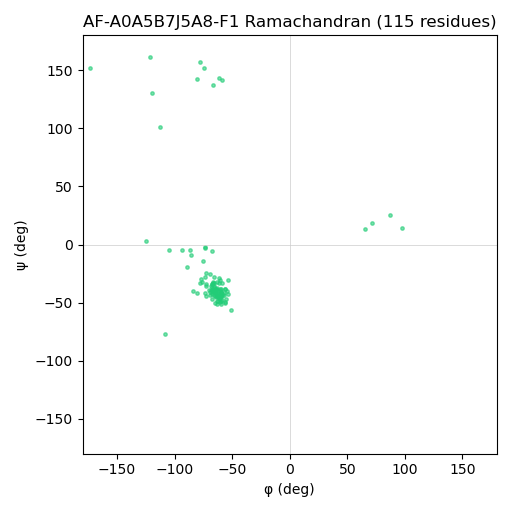.089 19.046 1.00 57.97 109 SER A O 1
ATOM 833 N N . ALA A 1 110 ? 2.746 -6.296 19.427 1.00 59.19 110 ALA A N 1
ATOM 834 C CA . ALA A 1 110 ? 1.973 -6.398 18.190 1.00 59.19 110 ALA A CA 1
ATOM 835 C C . ALA A 1 110 ? 2.816 -5.996 16.971 1.00 59.19 110 ALA A C 1
ATOM 837 O O . ALA A 1 110 ? 2.889 -6.742 15.995 1.00 59.19 110 ALA A O 1
ATOM 838 N N . SER A 1 111 ? 3.565 -4.894 17.080 1.00 60.09 111 SER A N 1
ATOM 839 C CA . SER A 1 111 ? 4.447 -4.393 16.015 1.00 60.09 111 SER A CA 1
ATOM 840 C C . SER A 1 111 ? 5.546 -5.383 15.618 1.00 60.09 111 SER A C 1
ATOM 842 O O . SER A 1 111 ? 5.961 -5.407 14.466 1.00 60.09 111 SER A O 1
ATOM 844 N N . THR A 1 112 ? 6.014 -6.211 16.559 1.00 63.53 112 THR A N 1
ATOM 845 C CA . THR A 1 112 ? 7.056 -7.220 16.297 1.00 63.53 112 THR A CA 1
ATOM 846 C C . THR A 1 1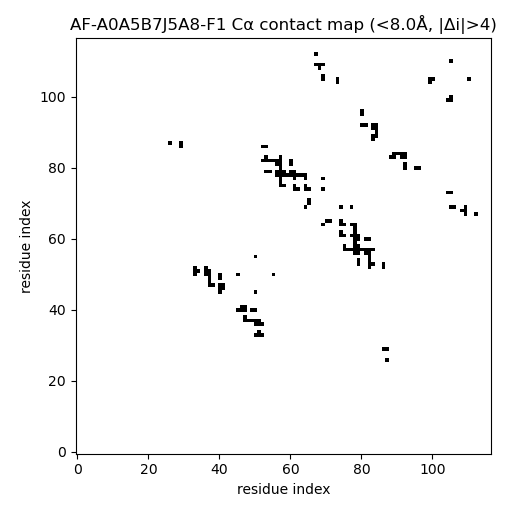12 ? 6.495 -8.456 15.588 1.00 63.53 112 THR A C 1
ATOM 848 O O . THR A 1 112 ? 7.183 -9.071 14.783 1.00 63.53 112 THR A O 1
ATOM 851 N N . ARG A 1 113 ? 5.241 -8.843 15.857 1.00 63.00 113 ARG A N 1
ATOM 852 C CA . ARG A 1 113 ? 4.606 -9.977 15.163 1.00 63.00 113 ARG A CA 1
ATOM 853 C C . ARG A 1 113 ? 4.165 -9.610 13.748 1.00 63.00 113 ARG A C 1
ATOM 855 O O . ARG A 1 113 ? 4.273 -10.446 12.861 1.00 63.00 113 ARG A O 1
ATOM 862 N N . PHE A 1 114 ? 3.772 -8.359 13.526 1.00 61.84 114 PHE A N 1
ATOM 863 C CA . PHE A 1 114 ? 3.333 -7.867 12.220 1.00 61.84 114 PHE A CA 1
ATOM 864 C C . PHE A 1 114 ? 4.436 -7.843 11.152 1.00 61.84 114 PHE A C 1
ATOM 866 O O . PHE A 1 114 ? 4.150 -7.996 9.974 1.00 61.84 114 PHE A O 1
ATOM 873 N N . THR A 1 115 ? 5.704 -7.690 11.544 1.00 64.31 115 THR A N 1
ATOM 874 C CA . THR A 1 115 ? 6.845 -7.729 10.608 1.00 64.31 115 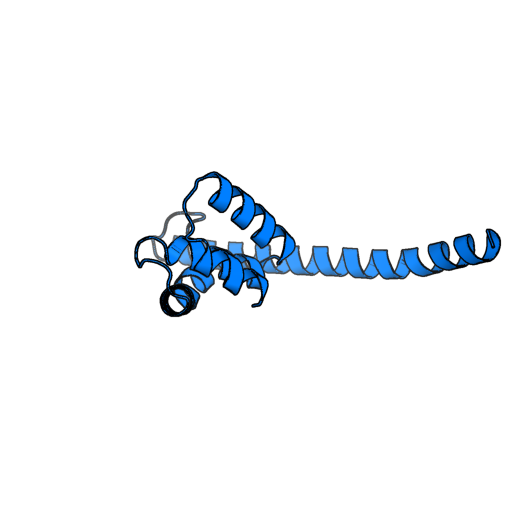THR A CA 1
A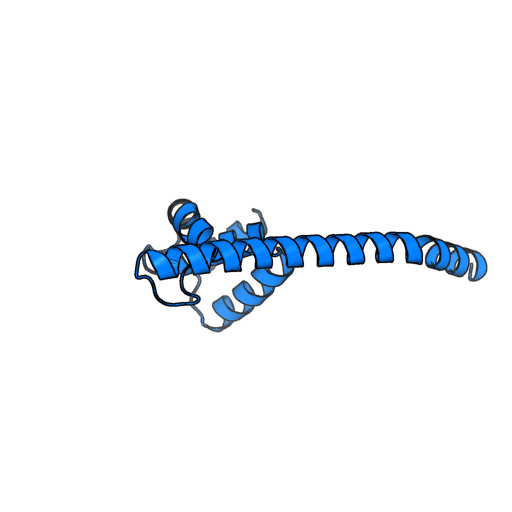TOM 875 C C . THR A 1 115 ? 7.204 -9.138 10.129 1.00 64.31 115 THR A C 1
ATOM 877 O O . THR A 1 115 ? 8.009 -9.282 9.215 1.00 64.31 115 THR A O 1
ATOM 880 N N . HIS A 1 116 ? 6.684 -10.184 10.778 1.00 66.19 116 HIS A N 1
ATOM 881 C CA . HIS A 1 116 ? 7.001 -11.583 10.462 1.00 66.19 116 HIS A CA 1
ATOM 882 C C . HIS A 1 116 ? 5.883 -12.321 9.710 1.00 66.19 116 HIS A C 1
ATOM 884 O O . HIS A 1 116 ? 6.079 -13.476 9.331 1.00 66.19 116 HIS A O 1
ATOM 890 N N . ILE A 1 117 ? 4.736 -11.670 9.522 1.00 56.72 117 ILE A N 1
ATOM 891 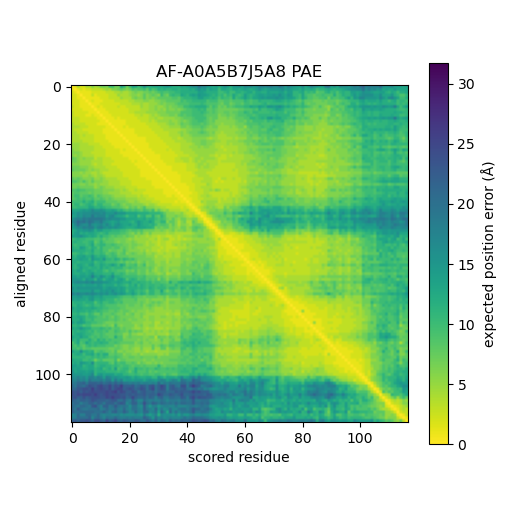C CA . ILE A 1 117 ? 3.588 -12.125 8.723 1.00 56.72 117 ILE A CA 1
ATOM 892 C C . ILE A 1 117 ? 3.652 -11.360 7.417 1.00 56.72 117 ILE A C 1
ATOM 894 O O . ILE A 1 117 ? 3.478 -11.939 6.328 1.00 56.72 117 ILE A O 1
#

Mean predicted aligned error: 8.14 Å

InterPro domains:
  IPR008276 Concentrative nucleoside transporter [PTHR10590] (1-106)
  IPR011657 Concentrative nucleoside transporter C-terminal domain [PF07662] (1-108)

Foldseek 3Di:
DVVVVVVVVVVVVVVVVVVVVVLVVLLVVQVVVQQVQQVVVVVVVDDRPPGHQLQVQLVVCLVVLVVLVADNVCSSVVSSLVSCCVSRHPVVSVVSVVVCVVVVNDDPSSSVVVVVD

Secondary structure (DSSP, 8-state):
-HHHHHHHHHHHHHHHHHHHHHHHHHHHHHHHHHHHHHHHHHHHTPPTT---HHHHHHHHHHHHHHHTT--GGGHHHHHHHHHHHHHT-HHHHHHHHHHHHHTT-S-HHHHHHHTT-

Organism: Portunus trituberculatus (NCBI:txid210409)